Protein AF-A0A377UVP1-F1 (afdb_monomer)

Sequence (116 aa):
MKAPVIFANEVATGLFGHLVGAIAGGAVYRKSTFLLDSLGKQILPEWLTIEEHPHLLKGLASTPFDSEGVRTERRDIVKDGVLTQWLLTNYSARKLGMKSTGHAGASTTGALTAAA

pLDDT: mean 91.5, std 11.02, range [50.19, 98.56]

Foldseek 3Di:
DDDDDDDDPVRVVVVVVLVLVQLALVCQLVVNHPCNPQAQHQQDAQQKWKKFDQCPVPDPLRDQAAPVRHGADIDTCAHSRGGHHGQDDCVSCVSVVHHHNRNHDDSRSSRMDMDD

Solvent-accessible surface area (backbone atoms only — not comparable to full-atom values): 6459 Å² total; per-residue (Å²): 140,88,77,93,83,85,74,54,73,80,60,44,50,56,60,52,48,51,51,52,53,36,40,21,23,72,22,44,73,67,67,68,30,97,50,68,87,35,73,77,31,75,79,51,60,60,71,37,28,30,35,33,46,24,79,42,87,90,41,94,29,42,41,73,46,23,78,80,70,36,64,42,62,73,42,61,46,24,50,54,8,20,27,68,62,65,46,10,26,62,69,37,9,57,74,65,76,52,71,53,59,24,42,30,58,78,49,51,70,62,26,64,46,78,50,114

InterPro domains:
  IPR036059 Metalloprotease TldD/PmbA superfamily [SSF111283] (2-107)
  IPR045569 Metalloprotease TldD/E, C-terminal domain [PF19289] (2-107)
  IPR047657 Metalloprotease PmbA [PTHR43421] (1-108)

Mean predicted aligned error: 4.0 Å

Structure (mmCIF, N/CA/C/O backbone):
data_AF-A0A377UVP1-F1
#
_entry.id   AF-A0A377UVP1-F1
#
loop_
_atom_site.group_PDB
_atom_site.id
_atom_site.type_symbol
_atom_site.label_atom_id
_atom_site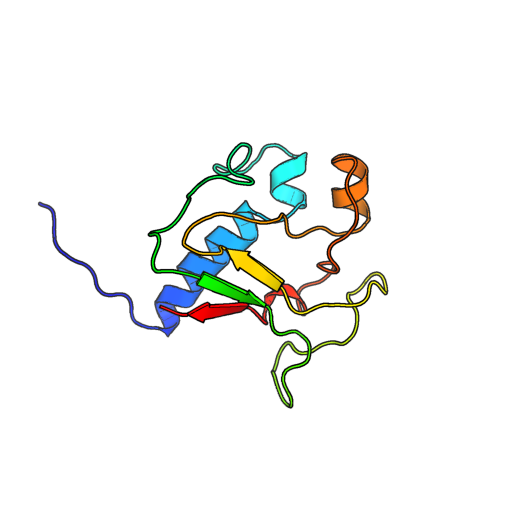.label_alt_id
_atom_site.label_comp_id
_atom_site.label_asym_id
_atom_site.label_entity_id
_atom_site.label_seq_id
_atom_site.pdbx_PDB_ins_code
_atom_site.Cartn_x
_atom_site.Cartn_y
_atom_site.Cartn_z
_atom_site.occupancy
_atom_site.B_iso_or_equiv
_atom_site.auth_seq_id
_atom_site.auth_comp_id
_atom_site.auth_asym_id
_atom_site.auth_atom_id
_atom_site.pdbx_PDB_model_num
ATOM 1 N N . MET A 1 1 ? -30.818 4.654 12.835 1.00 72.75 1 MET A N 1
ATOM 2 C CA . MET A 1 1 ? -31.006 3.261 12.368 1.00 72.75 1 MET A CA 1
ATOM 3 C C . MET A 1 1 ? -29.689 2.758 11.796 1.00 72.75 1 MET A C 1
ATOM 5 O O . MET A 1 1 ? -28.959 3.566 11.237 1.00 72.75 1 MET A O 1
A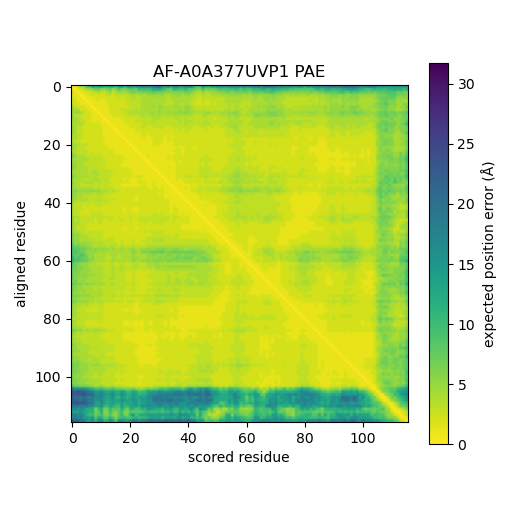TOM 9 N N . LYS A 1 2 ? -29.363 1.474 11.974 1.00 92.56 2 LYS A N 1
ATOM 10 C CA . LYS A 1 2 ? -28.203 0.807 11.358 1.00 92.56 2 LYS A CA 1
ATOM 11 C C . LYS A 1 2 ? -28.728 -0.313 10.456 1.00 92.56 2 LYS A C 1
ATOM 13 O O . LYS A 1 2 ? -29.695 -0.964 10.843 1.00 92.56 2 LYS A O 1
ATOM 18 N N . ALA A 1 3 ? -28.118 -0.515 9.291 1.00 96.50 3 ALA A N 1
ATOM 19 C CA . ALA A 1 3 ? -28.496 -1.552 8.330 1.00 96.50 3 ALA A CA 1
ATOM 20 C C . ALA A 1 3 ? -27.241 -2.126 7.644 1.00 96.50 3 ALA A C 1
ATOM 22 O O . ALA A 1 3 ? -26.250 -1.401 7.522 1.00 96.50 3 ALA A O 1
ATOM 23 N N . PRO A 1 4 ? -27.259 -3.400 7.213 1.00 96.88 4 PRO A N 1
ATOM 24 C CA . PRO A 1 4 ? -26.184 -3.963 6.404 1.00 96.88 4 PRO A CA 1
ATOM 25 C C . PRO A 1 4 ? -26.138 -3.294 5.022 1.00 96.88 4 PRO A C 1
ATOM 27 O O . PRO A 1 4 ? -27.178 -2.991 4.437 1.00 96.88 4 PRO A O 1
ATOM 30 N N . VAL A 1 5 ? -24.928 -3.079 4.504 1.00 95.56 5 VAL A N 1
ATOM 31 C CA . VAL A 1 5 ? -24.680 -2.495 3.179 1.00 95.56 5 VAL A CA 1
ATOM 32 C C . VAL A 1 5 ? -23.815 -3.459 2.381 1.00 95.56 5 VAL A C 1
ATOM 34 O O . VAL A 1 5 ? -22.782 -3.912 2.870 1.00 95.56 5 VAL A O 1
ATOM 37 N N . ILE A 1 6 ? -24.234 -3.754 1.153 1.00 95.38 6 ILE A N 1
ATOM 38 C CA . ILE A 1 6 ? -23.448 -4.517 0.184 1.00 95.38 6 ILE A CA 1
ATOM 39 C C . ILE A 1 6 ? -23.001 -3.539 -0.900 1.00 95.38 6 ILE A C 1
ATOM 41 O O . ILE A 1 6 ? -23.833 -2.889 -1.533 1.00 95.38 6 ILE A O 1
ATOM 45 N N . PHE A 1 7 ? -21.690 -3.420 -1.099 1.00 94.12 7 PHE A N 1
ATOM 46 C CA . PHE A 1 7 ? -21.119 -2.601 -2.164 1.00 94.12 7 PHE A CA 1
ATOM 47 C C . PHE A 1 7 ? -20.996 -3.436 -3.437 1.00 94.12 7 PHE A C 1
ATOM 49 O O . PHE A 1 7 ? -20.460 -4.541 -3.404 1.00 94.12 7 PHE A O 1
ATOM 56 N N . ALA A 1 8 ? -21.464 -2.901 -4.564 1.00 95.81 8 ALA A N 1
ATOM 57 C CA . ALA A 1 8 ? -21.153 -3.481 -5.866 1.00 95.81 8 ALA A CA 1
ATOM 58 C C . ALA A 1 8 ? -19.639 -3.404 -6.126 1.00 95.81 8 ALA A C 1
ATOM 60 O O . ALA A 1 8 ? -18.991 -2.455 -5.679 1.00 95.81 8 ALA A O 1
ATOM 61 N N . ASN A 1 9 ? -19.091 -4.359 -6.883 1.00 91.44 9 ASN A N 1
ATOM 62 C CA . ASN A 1 9 ? -17.650 -4.453 -7.154 1.00 91.44 9 ASN A CA 1
ATOM 63 C C . ASN A 1 9 ? -17.056 -3.127 -7.655 1.00 91.44 9 ASN A C 1
ATOM 65 O O . ASN A 1 9 ? -16.020 -2.689 -7.165 1.00 91.44 9 ASN A O 1
ATOM 69 N N . GLU A 1 10 ? -17.752 -2.451 -8.571 1.00 90.31 10 GLU A N 1
ATOM 70 C CA . GLU A 1 10 ? -17.330 -1.162 -9.133 1.00 90.31 10 GLU A CA 1
ATOM 71 C C . GLU A 1 10 ? -17.224 -0.064 -8.067 1.00 90.31 10 GLU A C 1
ATOM 73 O O . GLU A 1 10 ? -16.280 0.720 -8.079 1.00 90.31 10 GLU A O 1
ATOM 78 N N . VAL A 1 11 ? -18.134 -0.047 -7.092 1.00 92.50 11 VAL A N 1
ATOM 79 C CA . VAL A 1 11 ? -18.123 0.920 -5.983 1.00 92.50 11 VAL A CA 1
ATOM 80 C C . VAL A 1 11 ? -17.067 0.547 -4.941 1.00 92.50 11 VAL A C 1
ATOM 82 O O . VAL A 1 11 ? -16.393 1.423 -4.400 1.00 92.50 11 VAL A O 1
ATOM 85 N N . ALA A 1 12 ? -16.878 -0.751 -4.684 1.00 92.38 12 ALA A N 1
ATOM 86 C CA . ALA A 1 12 ? -15.879 -1.252 -3.742 1.00 92.38 12 ALA A CA 1
ATOM 87 C C . ALA A 1 12 ? -14.447 -0.843 -4.135 1.00 92.38 12 ALA A C 1
ATOM 89 O O . ALA A 1 12 ? -13.623 -0.603 -3.251 1.00 92.38 12 ALA A O 1
ATOM 90 N N . THR A 1 13 ? -14.159 -0.672 -5.434 1.00 89.12 13 THR A N 1
ATOM 91 C CA . THR A 1 13 ? -12.855 -0.162 -5.899 1.00 89.12 13 THR A CA 1
ATOM 92 C C . THR A 1 13 ? -12.481 1.185 -5.271 1.00 89.12 13 THR A C 1
ATOM 94 O O . THR A 1 13 ? -11.325 1.386 -4.900 1.00 89.12 13 THR A O 1
ATOM 97 N N . GLY A 1 14 ? -13.451 2.083 -5.058 1.00 90.81 14 GLY A N 1
ATOM 98 C CA . GLY A 1 14 ? -13.220 3.384 -4.425 1.00 90.81 14 GLY A CA 1
ATOM 99 C C . GLY A 1 14 ? -12.792 3.267 -2.960 1.00 90.81 14 GLY A C 1
ATOM 100 O O . GLY A 1 14 ? -11.912 4.002 -2.511 1.00 90.81 14 GLY A O 1
ATOM 101 N N . LEU A 1 15 ? -13.344 2.293 -2.226 1.00 91.50 15 LEU A N 1
ATOM 102 C CA . LEU A 1 15 ? -12.968 2.032 -0.834 1.00 91.50 15 LEU A CA 1
ATOM 103 C C . LEU A 1 15 ? -11.494 1.616 -0.730 1.00 91.50 15 LEU A C 1
ATOM 105 O O . LEU A 1 15 ? -10.747 2.160 0.085 1.00 91.50 15 LEU A O 1
ATOM 109 N N . PHE A 1 16 ? -11.052 0.708 -1.603 1.00 91.56 16 PHE A N 1
ATOM 110 C CA . PHE A 1 16 ? -9.648 0.302 -1.667 1.00 91.56 16 PHE A CA 1
ATOM 111 C C . PHE A 1 16 ? -8.743 1.411 -2.218 1.00 91.56 16 PHE A C 1
ATOM 113 O O . PHE A 1 16 ? -7.613 1.552 -1.759 1.00 91.56 16 PHE A O 1
ATOM 120 N N . GLY A 1 17 ? -9.243 2.265 -3.115 1.00 91.81 17 GLY A N 1
ATOM 121 C CA . GLY A 1 17 ? -8.534 3.468 -3.556 1.00 91.81 17 GLY A CA 1
ATOM 122 C C . GLY A 1 17 ? -8.209 4.423 -2.400 1.00 91.81 17 GLY A C 1
ATOM 123 O O . GLY A 1 17 ? -7.101 4.958 -2.322 1.00 91.81 17 GLY A O 1
ATOM 124 N N . HIS A 1 18 ? -9.130 4.593 -1.446 1.00 93.88 18 HIS A N 1
ATOM 125 C CA . HIS A 1 18 ? -8.860 5.367 -0.231 1.00 93.88 18 HIS A CA 1
ATOM 126 C C . HIS A 1 18 ? -7.829 4.698 0.679 1.00 93.88 18 HIS A C 1
ATOM 128 O O . HIS A 1 18 ? -6.959 5.394 1.207 1.00 93.88 18 HIS A O 1
ATOM 134 N N . LEU A 1 19 ? -7.883 3.370 0.833 1.00 95.06 19 LEU A N 1
ATOM 135 C CA . LEU A 1 19 ? -6.866 2.621 1.575 1.00 95.06 19 LEU A CA 1
ATOM 136 C C . LEU A 1 19 ? -5.478 2.845 0.967 1.00 95.06 19 LEU A C 1
ATOM 138 O O . LEU A 1 19 ? -4.563 3.258 1.672 1.00 95.06 19 LEU A O 1
ATOM 142 N N . VAL A 1 20 ? -5.350 2.654 -0.345 1.00 94.31 20 VAL A N 1
ATOM 143 C CA . VAL A 1 20 ? -4.129 2.902 -1.120 1.00 94.31 20 VAL A CA 1
ATOM 144 C C . VAL A 1 20 ? -3.583 4.310 -0.882 1.00 94.31 20 VAL A C 1
ATOM 146 O O . VAL A 1 20 ? -2.400 4.474 -0.586 1.00 94.31 20 VAL A O 1
ATOM 149 N N . GLY A 1 21 ? -4.440 5.332 -0.963 1.00 95.00 21 GLY A N 1
ATOM 150 C CA . GLY A 1 21 ? -4.045 6.714 -0.687 1.00 95.00 21 GLY A CA 1
ATOM 151 C C . GLY A 1 21 ? -3.566 6.917 0.753 1.00 95.00 21 GLY A C 1
ATOM 152 O O . GLY A 1 21 ? -2.597 7.640 0.986 1.00 95.00 21 GLY A O 1
ATOM 153 N N . ALA A 1 22 ? -4.200 6.246 1.717 1.00 96.56 22 ALA A N 1
ATOM 154 C CA . ALA A 1 22 ? -3.846 6.318 3.130 1.00 96.56 22 ALA A CA 1
ATOM 155 C C . ALA A 1 22 ? -2.503 5.636 3.455 1.00 96.56 22 ALA A C 1
ATOM 157 O O . ALA A 1 22 ? -1.817 6.078 4.378 1.00 96.56 22 ALA A O 1
ATOM 158 N N . ILE A 1 23 ? -2.103 4.604 2.707 1.00 96.81 23 ILE A N 1
ATOM 159 C CA . ILE A 1 23 ? -0.825 3.887 2.898 1.00 96.81 23 ILE A CA 1
ATOM 160 C C . ILE A 1 23 ? 0.288 4.350 1.943 1.00 96.81 23 ILE A C 1
ATOM 162 O O . ILE A 1 23 ? 1.412 3.841 1.990 1.00 96.81 23 ILE A O 1
ATOM 166 N N . ALA A 1 24 ? -0.002 5.322 1.076 1.00 96.69 24 ALA A N 1
ATOM 167 C CA . ALA A 1 24 ? 0.985 5.921 0.192 1.00 96.69 24 ALA A CA 1
ATOM 168 C C . ALA A 1 24 ? 2.036 6.690 1.000 1.00 96.69 24 ALA A C 1
ATOM 170 O O . ALA A 1 24 ? 1.709 7.492 1.880 1.00 96.69 24 ALA A O 1
ATOM 171 N N . GLY A 1 25 ? 3.312 6.529 0.643 1.00 96.50 25 GLY A N 1
ATOM 172 C CA . GLY A 1 25 ? 4.434 7.149 1.347 1.00 96.50 25 GLY A CA 1
ATOM 173 C C . GLY A 1 25 ? 4.278 8.661 1.503 1.00 96.50 25 GLY A C 1
ATOM 174 O O . GLY A 1 25 ? 4.619 9.207 2.548 1.00 96.50 25 GLY A O 1
ATOM 175 N N . GLY A 1 26 ? 3.679 9.320 0.502 1.00 96.12 26 GLY A N 1
ATOM 176 C CA . GLY A 1 26 ? 3.297 10.733 0.529 1.00 96.12 26 GLY A CA 1
ATOM 177 C C . GLY A 1 26 ? 2.420 11.138 1.714 1.00 96.12 26 GLY A C 1
ATOM 178 O O . GLY A 1 26 ? 2.661 12.182 2.318 1.00 96.12 26 GLY A O 1
ATOM 179 N N . ALA A 1 27 ? 1.419 10.326 2.048 1.00 97.19 27 ALA A N 1
ATOM 180 C CA . ALA A 1 27 ? 0.535 10.571 3.181 1.00 97.19 27 ALA A CA 1
ATOM 181 C C . ALA A 1 27 ? 1.227 10.236 4.511 1.00 97.19 27 ALA A C 1
ATOM 183 O O . ALA A 1 27 ? 1.106 10.982 5.482 1.00 97.19 27 ALA A O 1
ATOM 184 N N . VAL A 1 28 ? 2.018 9.159 4.535 1.00 97.50 28 VAL A N 1
ATOM 185 C CA . VAL A 1 28 ? 2.736 8.687 5.729 1.00 97.50 28 VAL A CA 1
ATOM 186 C C . VAL A 1 28 ? 3.785 9.705 6.188 1.00 97.50 28 VAL A C 1
ATOM 188 O O . VAL A 1 28 ? 3.733 10.164 7.327 1.00 97.50 28 VAL A O 1
ATOM 191 N N . TYR A 1 29 ? 4.704 10.142 5.316 1.00 96.94 29 TYR A N 1
ATOM 192 C CA . TYR A 1 29 ? 5.778 11.056 5.742 1.00 96.94 29 TYR A CA 1
ATOM 193 C C . TYR A 1 29 ? 5.261 12.454 6.103 1.00 96.94 29 TYR A C 1
ATOM 195 O O . TYR A 1 29 ? 5.877 13.155 6.906 1.00 96.94 29 TYR A O 1
ATOM 203 N N . ARG A 1 30 ? 4.131 12.871 5.515 1.00 97.56 30 ARG A N 1
ATOM 204 C CA . ARG A 1 30 ? 3.441 14.123 5.864 1.00 97.56 30 ARG A CA 1
ATOM 205 C C . ARG A 1 30 ? 2.585 13.995 7.120 1.00 97.56 30 ARG A C 1
ATOM 207 O O . ARG A 1 30 ? 2.031 14.999 7.555 1.00 97.56 30 ARG A O 1
ATOM 214 N N . LYS A 1 31 ? 2.471 12.790 7.693 1.00 97.12 31 LYS A N 1
ATOM 215 C CA . LYS A 1 31 ? 1.589 12.478 8.825 1.00 97.12 31 LYS A CA 1
ATOM 216 C C . LYS A 1 31 ? 0.129 12.864 8.550 1.00 97.12 31 LYS A C 1
ATOM 218 O O . LYS A 1 31 ? -0.574 13.335 9.435 1.00 97.12 31 LYS A O 1
ATOM 223 N N . SER A 1 32 ? -0.320 12.681 7.308 1.00 97.75 32 SER A N 1
ATOM 224 C CA . SER A 1 32 ? -1.646 13.076 6.819 1.00 97.75 32 SER A CA 1
ATOM 225 C C . SER A 1 32 ? -2.525 11.865 6.491 1.00 97.75 32 SER A C 1
ATOM 227 O O . SER A 1 32 ? -3.263 11.868 5.508 1.00 97.75 32 SER A O 1
ATOM 229 N N . THR A 1 33 ? -2.400 10.798 7.276 1.00 97.56 33 THR A N 1
ATOM 230 C CA . THR A 1 33 ? -3.156 9.551 7.130 1.00 97.56 33 THR A CA 1
ATOM 231 C C . THR A 1 33 ? -3.624 9.067 8.494 1.00 97.56 33 THR A C 1
ATOM 233 O O . THR A 1 33 ? -2.915 9.217 9.488 1.00 97.56 33 THR A O 1
ATOM 236 N N . PHE A 1 34 ? -4.804 8.451 8.535 1.00 96.25 34 PHE A N 1
ATOM 237 C CA . PHE A 1 34 ? -5.339 7.812 9.737 1.00 96.25 34 PHE A CA 1
ATOM 238 C C . PHE A 1 34 ? -4.625 6.491 10.075 1.00 96.25 34 PHE A C 1
ATOM 240 O O . PHE A 1 34 ? -4.830 5.949 11.155 1.00 96.25 34 PHE A O 1
ATOM 247 N N . LEU A 1 35 ? -3.773 5.982 9.175 1.00 97.25 35 LEU A N 1
ATOM 248 C CA . LEU A 1 35 ? -3.059 4.713 9.338 1.00 97.25 35 LEU A CA 1
ATOM 249 C C . LEU A 1 35 ? -1.611 4.865 9.815 1.00 97.25 35 LEU A C 1
ATOM 251 O O . LEU A 1 35 ? -0.904 3.868 9.836 1.00 97.25 35 LEU A O 1
ATOM 255 N N . LEU A 1 36 ? -1.161 6.060 10.212 1.00 96.44 36 LEU A N 1
ATOM 256 C CA . LEU A 1 36 ? 0.258 6.375 10.453 1.00 96.44 36 LEU A CA 1
ATOM 257 C C . LEU A 1 36 ? 1.010 5.330 11.303 1.00 96.44 36 LEU A C 1
ATOM 259 O O . LEU A 1 36 ? 2.113 4.928 10.945 1.00 96.44 36 LEU A O 1
ATOM 263 N N . ASP A 1 37 ? 0.379 4.845 12.373 1.00 95.75 37 ASP A N 1
ATOM 264 C CA . ASP A 1 37 ? 0.967 3.885 13.316 1.00 95.75 37 ASP A CA 1
ATOM 265 C C . ASP A 1 37 ? 0.461 2.447 13.111 1.00 95.75 37 ASP A C 1
ATOM 267 O O . ASP A 1 37 ? 0.478 1.646 14.047 1.00 95.75 37 ASP A O 1
ATOM 271 N N . SER A 1 38 ? -0.059 2.122 11.925 1.00 97.81 38 SER A N 1
ATOM 272 C CA . SER A 1 38 ? -0.748 0.849 11.650 1.00 97.81 38 SER A CA 1
ATOM 273 C C . SER A 1 38 ? 0.103 -0.189 10.923 1.00 97.81 38 SER A C 1
ATOM 275 O O . SER A 1 38 ? -0.377 -1.293 10.679 1.00 97.81 38 SER A O 1
ATOM 277 N N . LEU A 1 39 ? 1.360 0.119 10.590 1.00 97.81 39 LEU A N 1
ATOM 278 C CA . LEU A 1 39 ? 2.265 -0.874 10.008 1.00 97.81 39 LEU A CA 1
ATOM 279 C C . LEU A 1 39 ? 2.470 -2.043 10.981 1.00 97.81 39 LEU A C 1
ATOM 281 O O . LEU A 1 39 ? 2.798 -1.833 12.148 1.00 97.81 39 LEU A O 1
ATOM 285 N N . GLY A 1 40 ? 2.268 -3.267 10.495 1.00 98.31 40 GLY A N 1
ATOM 286 C CA . GLY A 1 40 ? 2.311 -4.488 11.300 1.00 98.31 40 GLY A CA 1
ATOM 287 C C . GLY A 1 40 ? 1.089 -4.692 12.200 1.00 98.31 40 GLY A C 1
ATOM 288 O O . GLY A 1 40 ? 1.105 -5.591 13.036 1.00 98.31 40 GLY A O 1
ATOM 289 N N . LYS A 1 41 ? 0.036 -3.876 12.057 1.00 98.50 41 LYS A N 1
ATOM 290 C CA . LYS A 1 41 ? -1.217 -4.008 12.810 1.00 98.50 41 LYS A CA 1
ATOM 291 C C . LYS A 1 41 ? -2.356 -4.458 11.910 1.00 98.50 4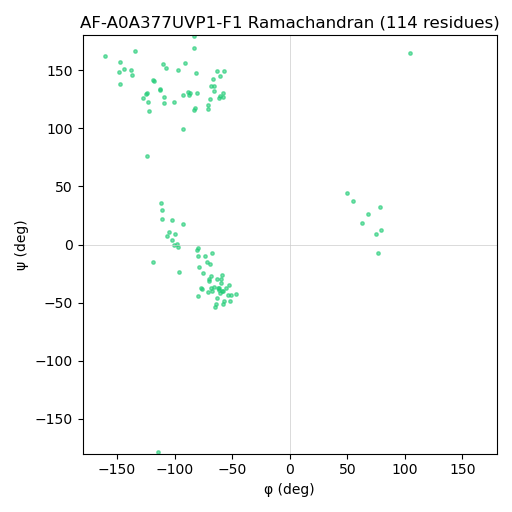1 LYS A C 1
ATOM 293 O O . LYS A 1 41 ? -2.361 -4.215 10.702 1.00 98.50 41 LYS A O 1
ATOM 298 N N . GLN A 1 42 ? -3.344 -5.081 12.536 1.00 98.19 42 GLN A N 1
ATOM 299 C CA . GLN A 1 42 ? -4.582 -5.465 11.885 1.00 98.19 42 GLN A CA 1
ATOM 300 C C . GLN A 1 42 ? -5.433 -4.227 11.578 1.00 98.19 42 GLN A C 1
ATOM 302 O O . GLN A 1 42 ? -5.804 -3.478 12.482 1.00 98.19 42 GLN A O 1
ATOM 307 N N . ILE A 1 43 ? -5.724 -4.014 10.297 1.00 97.25 43 ILE A N 1
ATOM 308 C CA . ILE A 1 43 ? -6.542 -2.904 9.784 1.00 97.25 43 ILE A CA 1
ATOM 309 C C . ILE A 1 43 ? -7.808 -3.390 9.067 1.00 97.25 43 ILE A C 1
ATOM 311 O O . ILE A 1 43 ? -8.725 -2.605 8.835 1.00 97.25 43 ILE A O 1
ATOM 315 N N . LEU A 1 44 ?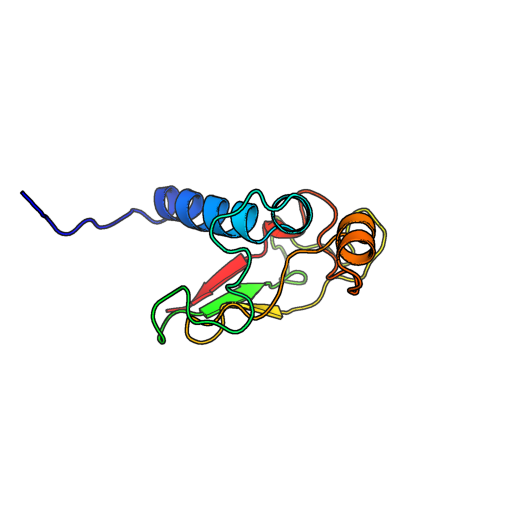 -7.857 -4.677 8.720 1.00 97.12 44 LEU A N 1
ATOM 316 C CA . LEU A 1 44 ? -8.966 -5.361 8.062 1.00 97.12 44 LEU A CA 1
ATOM 317 C C . LEU A 1 44 ? -9.233 -6.711 8.766 1.00 97.12 44 LEU A C 1
ATOM 319 O O . LEU A 1 44 ? -8.413 -7.147 9.578 1.00 97.12 44 LEU A O 1
ATOM 323 N N . PRO A 1 45 ? -10.375 -7.375 8.508 1.00 97.75 45 PRO A N 1
ATOM 324 C CA . PRO A 1 45 ? -10.652 -8.703 9.058 1.00 97.75 45 PRO A CA 1
ATOM 325 C C . PRO A 1 45 ? -9.583 -9.740 8.682 1.00 97.75 45 PRO A C 1
ATOM 327 O O . PRO A 1 45 ? -9.022 -9.668 7.593 1.00 97.75 45 PRO A O 1
ATOM 330 N N . GLU A 1 46 ? -9.350 -10.727 9.554 1.00 97.62 46 GLU A N 1
ATOM 331 C CA . GLU A 1 46 ? -8.289 -11.746 9.386 1.00 97.62 46 GLU A CA 1
ATOM 332 C C . GLU A 1 46 ? -8.404 -12.567 8.100 1.00 97.62 46 GLU A C 1
ATOM 334 O O . GLU A 1 46 ? -7.408 -13.055 7.593 1.00 97.62 46 GLU A O 1
ATOM 339 N N . TRP A 1 47 ? -9.607 -12.720 7.554 1.00 97.19 47 TRP A N 1
ATOM 340 C CA . TRP A 1 47 ? -9.827 -13.481 6.324 1.00 97.19 4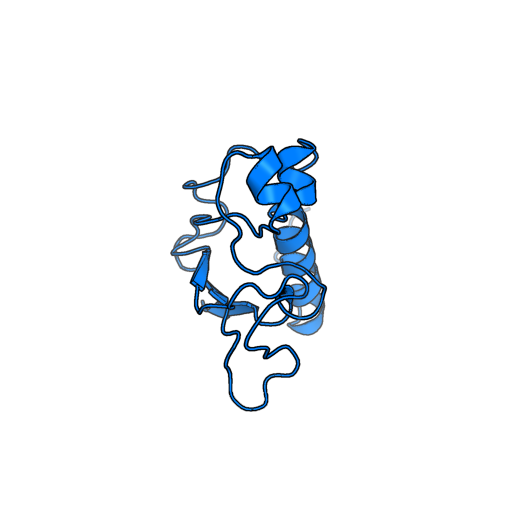7 TRP A CA 1
ATOM 341 C C . TRP A 1 47 ? -9.482 -12.696 5.050 1.00 97.19 47 TRP A C 1
ATOM 343 O O . TRP A 1 47 ? -9.461 -13.276 3.972 1.00 97.19 47 TRP A O 1
ATOM 353 N N . LEU A 1 48 ? -9.229 -11.384 5.140 1.00 96.75 48 LEU A N 1
ATOM 354 C CA . LEU A 1 48 ? -9.043 -10.533 3.966 1.00 96.75 48 LEU A CA 1
ATOM 355 C C . LEU A 1 48 ? -7.559 -10.265 3.688 1.00 96.75 48 LEU A C 1
ATOM 357 O O . LEU A 1 48 ? -6.855 -9.660 4.502 1.00 96.75 48 LEU A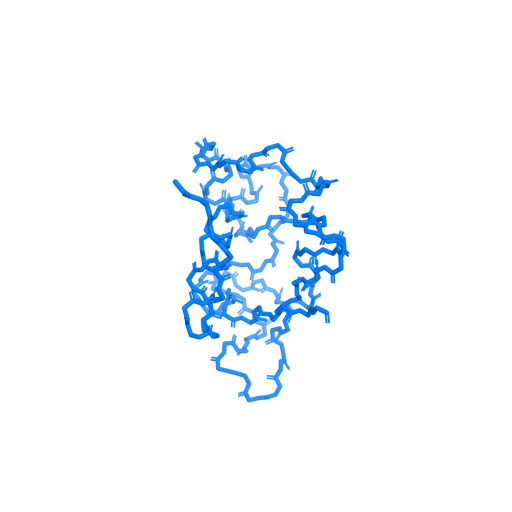 O 1
ATOM 361 N N . THR A 1 49 ? -7.118 -10.628 2.485 1.00 96.56 49 THR A N 1
ATOM 362 C CA . THR A 1 49 ? -5.771 -10.359 1.966 1.00 96.56 49 THR A CA 1
ATOM 363 C C . THR A 1 49 ? -5.856 -9.486 0.712 1.00 96.56 49 THR A C 1
ATOM 365 O O . THR A 1 49 ? -6.761 -9.627 -0.106 1.00 96.56 49 THR A O 1
ATOM 368 N N . ILE A 1 50 ? -4.920 -8.549 0.558 1.00 95.75 50 ILE A N 1
ATOM 369 C CA . ILE A 1 50 ? -4.785 -7.691 -0.625 1.00 95.75 50 ILE A CA 1
ATOM 370 C C . ILE A 1 50 ? -3.386 -7.897 -1.190 1.00 95.75 50 ILE A C 1
ATOM 372 O O . ILE A 1 50 ? -2.400 -7.534 -0.548 1.00 95.75 50 ILE A O 1
ATOM 376 N N . GLU A 1 51 ? -3.313 -8.441 -2.398 1.00 95.00 51 GLU A N 1
ATOM 377 C CA . GLU A 1 51 ? -2.073 -8.751 -3.105 1.00 95.00 51 GLU A CA 1
ATOM 378 C C . GLU A 1 51 ? -1.842 -7.786 -4.268 1.00 95.00 51 GLU A C 1
ATOM 380 O O . GLU A 1 51 ? -2.779 -7.290 -4.886 1.00 95.00 51 GLU A O 1
ATOM 385 N N . GLU A 1 52 ? -0.579 -7.562 -4.602 1.00 92.94 52 GLU A N 1
ATOM 386 C CA . GLU A 1 52 ? -0.123 -6.851 -5.788 1.00 92.94 52 GLU A CA 1
ATOM 387 C C . GLU A 1 52 ? 0.507 -7.840 -6.775 1.00 92.94 52 GLU A C 1
ATOM 389 O O . GLU A 1 52 ? 1.439 -8.569 -6.423 1.00 92.94 52 GLU A O 1
ATOM 394 N N . HIS A 1 53 ? 0.043 -7.836 -8.028 1.00 93.69 53 HIS A N 1
ATOM 395 C CA . HIS A 1 53 ? 0.554 -8.698 -9.102 1.00 93.69 53 HIS A CA 1
ATOM 396 C C . HIS A 1 53 ? 1.028 -7.879 -10.316 1.00 93.69 53 HIS A C 1
ATOM 398 O O . HIS A 1 53 ? 0.362 -7.848 -11.357 1.00 93.69 53 HIS A O 1
ATOM 404 N N . PRO A 1 54 ? 2.210 -7.241 -10.250 1.00 91.88 54 PRO A N 1
ATOM 405 C CA . PRO A 1 54 ? 2.630 -6.281 -11.272 1.00 91.88 54 PRO A CA 1
ATOM 406 C C . PRO A 1 54 ? 3.005 -6.925 -12.614 1.00 91.88 54 PRO A C 1
ATOM 408 O O . PRO A 1 54 ? 3.089 -6.231 -13.624 1.00 91.88 54 PRO A O 1
ATOM 411 N N . HIS A 1 55 ? 3.222 -8.244 -12.661 1.00 93.44 55 HIS A N 1
ATOM 412 C CA . HIS A 1 55 ? 3.633 -8.975 -13.872 1.00 93.44 55 HIS A CA 1
ATOM 413 C C . HIS A 1 55 ? 2.534 -9.898 -14.417 1.00 93.44 55 HIS A C 1
ATOM 415 O O . HIS A 1 55 ? 2.827 -10.853 -15.137 1.00 93.44 55 HIS A O 1
ATOM 421 N N . LEU A 1 56 ? 1.268 -9.637 -14.069 1.00 91.81 56 LEU A N 1
ATOM 422 C CA . LEU A 1 56 ? 0.133 -10.365 -14.634 1.00 91.81 56 LEU A CA 1
ATOM 423 C C . LEU A 1 56 ? 0.126 -10.233 -16.168 1.00 91.81 56 LEU A C 1
ATOM 425 O O . LEU A 1 56 ? 0.151 -9.133 -16.721 1.00 91.81 56 LEU A O 1
ATOM 429 N N . LEU A 1 57 ? 0.073 -11.355 -16.887 1.00 91.50 57 LEU A N 1
ATOM 430 C CA . LEU A 1 57 ? 0.014 -11.311 -18.347 1.00 91.50 57 LEU A CA 1
ATOM 431 C C . LEU A 1 57 ? -1.258 -10.585 -18.796 1.00 91.50 57 LE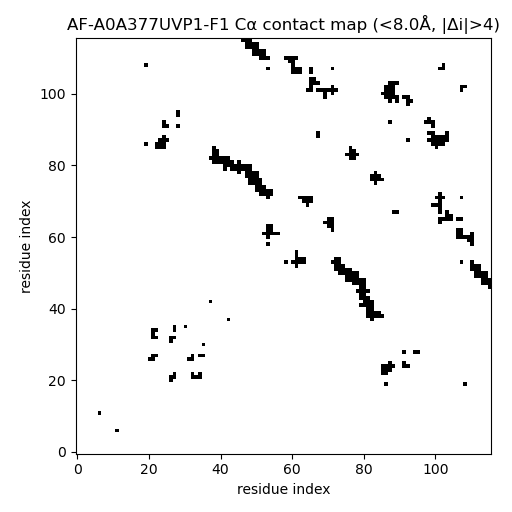U A C 1
ATOM 433 O O . LEU A 1 57 ? -2.362 -10.973 -18.421 1.00 91.50 57 LEU A O 1
ATOM 437 N N . LYS A 1 58 ? -1.089 -9.558 -19.637 1.00 88.88 58 LYS A N 1
ATOM 438 C CA . LYS A 1 58 ? -2.174 -8.708 -20.161 1.00 88.88 58 LYS A CA 1
ATOM 439 C C . LYS A 1 58 ? -2.937 -7.912 -19.085 1.00 88.88 58 LYS A C 1
ATOM 441 O O . LYS A 1 58 ? -4.040 -7.446 -19.360 1.00 88.88 58 LYS A O 1
ATOM 446 N N . GLY A 1 59 ? -2.374 -7.731 -17.888 1.00 87.50 59 GLY A N 1
ATOM 447 C CA . GLY A 1 59 ? -2.946 -6.825 -16.892 1.00 87.50 59 GLY A CA 1
ATOM 448 C C . GLY A 1 59 ? -2.835 -5.365 -17.342 1.00 87.50 59 GLY A C 1
ATOM 449 O O . GLY A 1 59 ? -1.791 -4.941 -17.833 1.00 87.50 59 GLY A O 1
ATOM 450 N N . LEU A 1 60 ? -3.906 -4.583 -17.165 1.00 87.94 60 LEU A N 1
ATOM 451 C CA . LEU A 1 60 ? -3.967 -3.176 -17.603 1.00 87.94 60 LEU A CA 1
ATOM 452 C C . LEU A 1 60 ? -2.890 -2.294 -16.951 1.00 87.94 60 LEU A C 1
ATOM 454 O O . LEU A 1 60 ? -2.404 -1.348 -17.561 1.00 87.94 60 LEU A O 1
ATOM 458 N N . ALA A 1 61 ? -2.537 -2.621 -15.710 1.00 86.81 61 ALA A N 1
ATOM 459 C CA . ALA A 1 61 ? -1.563 -1.916 -14.885 1.00 86.81 61 ALA A CA 1
ATOM 460 C C . ALA A 1 61 ? -0.201 -2.632 -14.811 1.00 86.81 61 ALA A C 1
ATOM 462 O O . ALA A 1 61 ? 0.683 -2.211 -14.068 1.00 86.81 61 ALA A O 1
ATOM 463 N N . SER A 1 62 ? -0.018 -3.733 -15.546 1.00 91.19 62 SER A N 1
ATOM 464 C CA . SER A 1 62 ? 1.194 -4.539 -15.431 1.00 91.19 62 SER A CA 1
ATOM 465 C C . SER A 1 62 ? 2.409 -3.802 -15.985 1.00 91.19 62 SER A C 1
ATOM 467 O O . SER A 1 62 ? 2.424 -3.358 -17.131 1.00 91.19 62 SER A O 1
ATOM 469 N N . THR A 1 63 ? 3.446 -3.684 -15.160 1.00 91.19 63 THR A N 1
ATOM 470 C CA . THR A 1 63 ? 4.683 -2.973 -15.490 1.00 91.19 63 THR A CA 1
ATOM 471 C C . THR A 1 63 ? 5.871 -3.636 -14.791 1.00 91.19 63 THR A C 1
ATOM 473 O O . THR A 1 63 ? 5.736 -4.014 -13.628 1.00 91.19 63 THR A O 1
ATOM 476 N N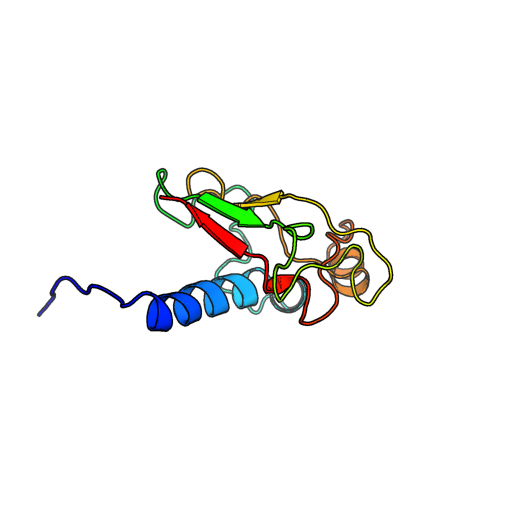 . PRO A 1 64 ? 7.034 -3.806 -15.452 1.00 92.56 64 PRO A N 1
ATOM 477 C CA . PRO A 1 64 ? 8.221 -4.424 -14.848 1.00 92.56 64 PRO A CA 1
ATOM 478 C C . PRO A 1 64 ? 9.017 -3.483 -13.926 1.00 92.56 64 PRO A C 1
ATOM 480 O O . PRO A 1 64 ? 9.821 -3.951 -13.115 1.00 92.56 64 PRO A O 1
ATOM 483 N N . PHE A 1 65 ? 8.825 -2.171 -14.061 1.00 94.62 65 PHE A N 1
ATOM 484 C CA . PHE A 1 65 ? 9.458 -1.144 -13.237 1.00 94.62 65 PHE A CA 1
ATOM 485 C C . PHE A 1 65 ? 8.536 0.067 -13.060 1.00 94.62 65 PHE A C 1
ATOM 487 O O . PHE A 1 65 ? 7.619 0.292 -13.854 1.00 94.62 65 PHE A O 1
ATOM 494 N N . ASP A 1 66 ? 8.773 0.824 -11.997 1.00 93.88 66 ASP A N 1
ATOM 495 C CA . ASP A 1 66 ? 8.063 2.060 -11.692 1.00 93.88 66 ASP A CA 1
ATOM 496 C C . ASP A 1 66 ? 8.656 3.268 -12.441 1.00 93.88 66 ASP A C 1
ATOM 498 O O . ASP A 1 66 ? 9.639 3.160 -13.176 1.00 93.88 66 ASP A O 1
ATOM 502 N N . SER A 1 67 ? 8.075 4.452 -12.253 1.00 93.62 67 SER A N 1
ATOM 503 C CA . SER A 1 67 ? 8.501 5.681 -12.945 1.00 93.62 67 SER A CA 1
ATOM 504 C C . SER A 1 67 ? 9.890 6.187 -12.526 1.00 93.62 67 SER A C 1
ATOM 506 O O . SER A 1 67 ? 10.404 7.125 -13.129 1.00 93.62 67 SER A O 1
ATOM 508 N N . GLU A 1 68 ? 10.503 5.593 -11.501 1.00 95.25 68 GLU A N 1
ATOM 509 C CA . GLU A 1 68 ? 11.864 5.884 -11.044 1.00 95.25 68 GLU A CA 1
ATOM 510 C C . GLU A 1 68 ? 12.850 4.755 -11.413 1.00 95.25 68 GLU A C 1
ATOM 512 O O . GLU A 1 68 ? 14.012 4.790 -11.006 1.00 95.25 68 GLU A O 1
ATOM 517 N N . GLY A 1 69 ? 12.407 3.761 -12.196 1.00 94.69 69 GLY A N 1
ATOM 518 C CA . GLY A 1 69 ? 13.218 2.629 -12.647 1.00 94.69 69 GLY A CA 1
ATOM 519 C C . GLY A 1 69 ? 13.400 1.528 -11.599 1.00 94.69 69 GLY A C 1
ATOM 520 O O . GLY A 1 69 ? 14.246 0.650 -11.774 1.00 94.69 69 GLY A O 1
ATOM 521 N N . VAL A 1 70 ? 12.632 1.548 -10.507 1.00 95.69 70 VAL A N 1
ATOM 522 C CA . VAL A 1 70 ? 12.669 0.504 -9.477 1.00 95.69 70 VAL A CA 1
ATOM 523 C C . VAL A 1 70 ? 11.844 -0.688 -9.950 1.00 95.69 70 VAL A C 1
ATOM 525 O O . VAL A 1 70 ? 10.701 -0.533 -10.373 1.00 95.69 70 VAL A O 1
ATOM 528 N N . ARG A 1 71 ? 12.418 -1.894 -9.877 1.00 94.50 71 ARG A N 1
ATOM 529 C CA . ARG A 1 71 ? 11.727 -3.143 -10.226 1.00 94.50 71 ARG A CA 1
ATOM 530 C C . ARG A 1 71 ? 10.470 -3.315 -9.368 1.00 94.50 71 ARG A C 1
ATOM 532 O O . ARG A 1 71 ? 10.548 -3.237 -8.145 1.00 94.50 71 ARG A O 1
ATOM 539 N N . THR A 1 72 ? 9.346 -3.609 -10.013 1.00 94.31 72 THR A N 1
ATOM 540 C CA . THR A 1 72 ? 8.105 -4.003 -9.335 1.00 94.31 72 THR A CA 1
ATOM 541 C C . THR A 1 72 ? 8.150 -5.482 -8.961 1.00 94.31 72 THR A C 1
ATOM 543 O O . THR A 1 72 ? 8.756 -6.300 -9.660 1.00 94.31 72 THR A O 1
ATOM 546 N N . GLU A 1 73 ? 7.515 -5.847 -7.853 1.00 93.38 73 GLU A N 1
ATOM 547 C CA . GLU A 1 73 ? 7.556 -7.202 -7.301 1.00 93.38 73 GLU A CA 1
ATOM 548 C C . GLU A 1 73 ? 6.165 -7.613 -6.828 1.00 93.38 73 GLU A C 1
ATOM 550 O O . GLU A 1 73 ? 5.383 -6.764 -6.414 1.00 93.38 73 GLU A O 1
ATOM 555 N N . ARG A 1 74 ? 5.854 -8.912 -6.870 1.00 94.25 74 ARG A N 1
ATOM 556 C CA . ARG A 1 74 ? 4.625 -9.425 -6.252 1.00 94.25 74 ARG A CA 1
ATOM 557 C C . ARG A 1 74 ? 4.703 -9.239 -4.742 1.00 94.25 74 ARG A C 1
ATOM 559 O O . ARG A 1 74 ? 5.716 -9.611 -4.144 1.00 94.25 74 ARG A O 1
ATOM 566 N N . ARG A 1 75 ? 3.646 -8.708 -4.125 1.00 93.75 75 ARG A N 1
ATOM 567 C CA . ARG A 1 75 ? 3.639 -8.436 -2.686 1.00 93.75 75 ARG A CA 1
ATOM 568 C C . ARG A 1 75 ? 2.258 -8.581 -2.057 1.00 93.75 75 ARG A C 1
ATOM 570 O O . ARG A 1 75 ? 1.266 -8.211 -2.667 1.00 93.75 75 ARG A O 1
ATOM 577 N N . ASP A 1 76 ? 2.220 -8.989 -0.795 1.00 96.06 76 ASP A N 1
ATOM 578 C CA . ASP A 1 76 ? 1.025 -8.857 0.042 1.00 96.06 76 ASP A CA 1
ATOM 579 C C . ASP A 1 76 ? 1.032 -7.425 0.599 1.00 96.06 76 ASP A C 1
ATOM 581 O O . ASP A 1 76 ? 1.964 -7.070 1.317 1.00 96.06 76 ASP A O 1
ATOM 585 N N . ILE A 1 77 ? 0.066 -6.570 0.258 1.00 96.31 77 ILE A N 1
ATOM 586 C CA . ILE A 1 77 ? -0.083 -5.225 0.854 1.00 96.31 77 ILE A CA 1
ATOM 587 C C . ILE A 1 77 ? -0.766 -5.325 2.218 1.00 96.31 77 ILE A C 1
ATOM 589 O O . ILE A 1 77 ? -0.343 -4.704 3.195 1.00 96.31 77 ILE A O 1
ATOM 593 N N . VAL A 1 78 ? -1.821 -6.134 2.271 1.00 97.56 78 VAL A N 1
ATOM 594 C CA . VAL A 1 78 ? -2.474 -6.555 3.506 1.00 97.56 78 VAL A CA 1
ATOM 595 C C . VAL A 1 78 ? -2.480 -8.070 3.506 1.00 97.56 78 VAL A C 1
ATOM 597 O O . VAL A 1 78 ? -2.906 -8.666 2.523 1.00 97.56 78 VAL A O 1
ATOM 600 N N . LYS A 1 79 ? -2.021 -8.685 4.591 1.00 98.12 79 LYS A N 1
ATOM 601 C CA . LYS A 1 79 ? -2.003 -10.136 4.759 1.00 98.12 79 LYS A CA 1
ATOM 602 C C . LYS A 1 79 ? -2.768 -10.504 6.010 1.00 98.12 79 LYS A C 1
ATOM 604 O O . LYS A 1 79 ? -2.422 -10.007 7.078 1.00 98.12 79 LYS A O 1
ATOM 609 N N . ASP A 1 80 ? -3.785 -11.343 5.872 1.00 98.06 80 ASP A N 1
ATOM 610 C CA . ASP A 1 80 ? -4.633 -11.779 6.984 1.00 98.06 80 ASP A CA 1
ATOM 611 C C . ASP A 1 80 ? -5.139 -10.581 7.819 1.00 98.06 80 ASP A C 1
ATOM 613 O O . ASP A 1 80 ? -5.038 -10.523 9.045 1.00 98.06 80 ASP A O 1
ATOM 617 N N . GLY A 1 81 ? -5.587 -9.530 7.127 1.00 97.75 81 GLY A N 1
ATOM 618 C CA . GLY A 1 81 ? -6.022 -8.273 7.731 1.00 97.75 81 GLY A CA 1
ATOM 619 C C . GLY A 1 81 ? -4.914 -7.327 8.223 1.00 97.75 81 GLY A C 1
ATOM 620 O O . GLY A 1 81 ? -5.214 -6.185 8.583 1.00 97.75 81 GLY A O 1
ATOM 621 N N . VAL A 1 82 ? -3.644 -7.742 8.226 1.00 98.56 82 VAL A N 1
ATOM 622 C CA . VAL A 1 82 ? -2.493 -6.973 8.732 1.00 98.56 82 VAL A CA 1
ATOM 623 C C . VAL A 1 82 ? -1.814 -6.166 7.629 1.00 98.56 82 VAL A C 1
ATOM 625 O O . VAL A 1 82 ? -1.427 -6.708 6.598 1.00 98.56 82 VAL A O 1
ATOM 628 N N . LEU A 1 83 ? -1.605 -4.866 7.861 1.00 98.38 83 LEU A N 1
ATOM 629 C CA . LEU A 1 83 ? -0.846 -4.010 6.947 1.00 98.38 83 LEU A CA 1
ATOM 630 C C . LEU A 1 83 ? 0.645 -4.360 7.000 1.00 98.38 83 LEU A C 1
ATOM 632 O O . LEU A 1 83 ? 1.295 -4.162 8.026 1.00 98.38 83 LEU A O 1
ATOM 636 N N . THR A 1 84 ? 1.210 -4.835 5.894 1.00 98.12 84 THR A N 1
ATOM 637 C CA . THR A 1 84 ? 2.586 -5.362 5.870 1.00 98.12 84 THR A CA 1
ATOM 638 C C . THR A 1 84 ? 3.623 -4.332 5.419 1.00 98.12 84 THR A C 1
ATOM 640 O O . THR A 1 84 ? 4.801 -4.463 5.754 1.00 98.12 84 THR A O 1
ATOM 643 N N . GLN A 1 85 ? 3.217 -3.308 4.660 1.00 96.06 85 GLN A N 1
ATOM 644 C CA . GLN A 1 85 ? 4.133 -2.338 4.055 1.00 96.06 85 GLN A CA 1
ATOM 645 C C . GLN A 1 85 ? 3.455 -1.026 3.648 1.00 96.06 85 GLN A C 1
ATOM 647 O O . GLN A 1 85 ? 2.243 -0.947 3.459 1.00 96.06 85 GLN A O 1
ATOM 652 N N . TRP A 1 86 ? 4.283 -0.002 3.448 1.00 96.94 86 TRP A N 1
ATOM 653 C CA . TRP A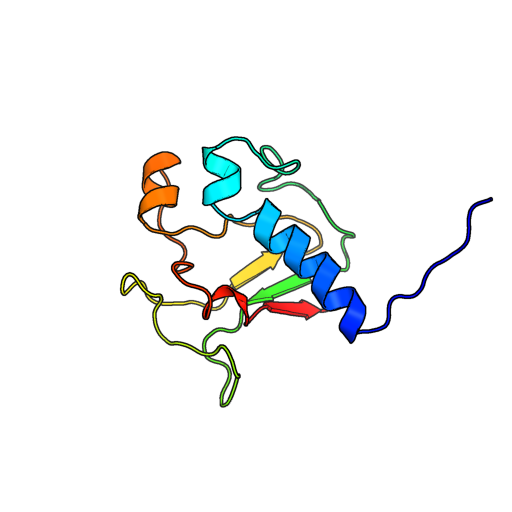 1 86 ? 3.898 1.252 2.803 1.00 96.94 86 TRP A CA 1
ATOM 654 C C . TRP A 1 86 ? 4.146 1.196 1.296 1.00 96.94 86 TRP A C 1
ATOM 656 O O . TRP A 1 86 ? 5.039 0.483 0.839 1.00 96.94 86 TRP A O 1
ATOM 666 N N . LEU A 1 87 ? 3.425 2.018 0.533 1.00 96.38 87 LEU A N 1
ATOM 667 C CA . LEU A 1 87 ? 3.656 2.166 -0.907 1.00 96.38 87 LEU A CA 1
ATOM 668 C C . LEU A 1 87 ? 4.616 3.334 -1.138 1.00 96.38 87 LEU A C 1
ATOM 670 O O . LEU A 1 87 ? 4.228 4.503 -1.054 1.00 96.38 87 LEU A O 1
ATOM 674 N N . LEU A 1 88 ? 5.895 3.027 -1.348 1.00 96.88 88 LEU A N 1
ATOM 675 C CA . LEU A 1 88 ? 6.982 3.996 -1.311 1.00 96.88 88 LEU A CA 1
ATOM 676 C C . LEU A 1 88 ? 7.617 4.214 -2.685 1.00 96.88 88 LEU A C 1
ATOM 678 O O . LEU A 1 88 ? 8.007 3.278 -3.380 1.00 96.88 88 LEU A O 1
ATOM 682 N N . THR A 1 89 ? 7.804 5.492 -2.998 1.00 96.75 89 THR A N 1
ATOM 683 C CA . THR A 1 89 ? 8.763 5.997 -3.992 1.00 96.75 89 THR A CA 1
ATOM 684 C C . THR A 1 89 ? 10.152 6.129 -3.364 1.00 96.75 89 THR A C 1
ATOM 686 O O . THR A 1 89 ? 10.273 6.133 -2.136 1.00 96.75 89 THR A O 1
ATOM 689 N N . ASN A 1 90 ? 11.210 6.359 -4.146 1.00 97.19 90 ASN A N 1
ATOM 690 C CA . ASN A 1 90 ? 12.531 6.679 -3.594 1.00 97.19 90 ASN A CA 1
ATOM 691 C C . ASN A 1 90 ? 12.495 7.923 -2.701 1.00 97.19 90 ASN A C 1
ATOM 693 O O . ASN A 1 90 ? 13.139 7.951 -1.652 1.00 97.19 90 ASN A O 1
ATOM 697 N N . TYR A 1 91 ? 11.742 8.957 -3.087 1.00 97.00 91 TYR A N 1
ATOM 698 C CA . TYR A 1 91 ? 11.646 10.185 -2.297 1.00 97.00 91 TYR A CA 1
ATOM 699 C C . TYR A 1 91 ? 11.005 9.943 -0.925 1.00 97.00 91 TYR A C 1
ATOM 701 O O . TYR A 1 91 ? 11.559 10.331 0.106 1.00 97.00 91 TYR A O 1
ATOM 709 N N . SER A 1 92 ? 9.842 9.289 -0.908 1.00 97.44 92 SER A N 1
ATOM 710 C CA . SER A 1 92 ? 9.112 9.011 0.334 1.00 97.44 92 SER A CA 1
ATOM 711 C C . SER A 1 92 ? 9.844 7.994 1.209 1.00 97.44 92 SER A C 1
ATOM 713 O O . SER A 1 92 ? 9.935 8.199 2.417 1.00 97.44 92 SER A O 1
ATOM 715 N N . ALA A 1 93 ? 10.471 6.980 0.607 1.00 97.62 93 ALA A N 1
ATOM 716 C CA . ALA A 1 93 ? 11.351 6.053 1.304 1.00 97.62 93 ALA A CA 1
ATOM 717 C C . ALA A 1 93 ? 12.500 6.779 2.018 1.00 97.62 93 ALA A C 1
ATOM 719 O O . ALA A 1 93 ? 12.693 6.584 3.215 1.00 97.62 93 ALA A O 1
ATOM 720 N N . ARG A 1 94 ? 13.202 7.698 1.338 1.00 97.94 94 ARG A N 1
ATOM 721 C CA . ARG A 1 94 ? 14.273 8.507 1.954 1.00 97.94 94 ARG A CA 1
ATOM 722 C C . ARG A 1 94 ? 13.766 9.360 3.114 1.00 97.94 94 ARG A C 1
ATOM 724 O O . ARG A 1 94 ? 14.437 9.441 4.137 1.00 97.94 94 ARG A O 1
ATOM 731 N N . LYS A 1 95 ? 12.589 9.981 2.979 1.00 97.81 95 LYS A N 1
ATOM 732 C CA . LYS A 1 95 ? 11.973 10.774 4.059 1.00 97.81 95 LYS A CA 1
ATOM 733 C C . LYS A 1 95 ? 11.631 9.940 5.294 1.00 97.81 95 LYS A C 1
ATOM 735 O O . LYS A 1 95 ? 11.653 10.481 6.393 1.00 97.81 95 LYS A O 1
ATOM 740 N N . LEU A 1 96 ? 11.333 8.658 5.106 1.00 96.62 96 LEU A N 1
ATOM 741 C CA . LEU A 1 96 ? 10.983 7.715 6.168 1.00 96.62 96 LEU A CA 1
ATOM 742 C C . LEU A 1 96 ? 12.170 6.864 6.650 1.00 96.62 96 LEU A C 1
ATOM 744 O O . LEU A 1 96 ? 12.000 6.062 7.560 1.00 96.62 96 LEU A O 1
ATOM 748 N N . GLY A 1 97 ? 13.361 7.006 6.055 1.00 97.31 97 GLY A N 1
ATOM 749 C CA . GLY A 1 97 ? 14.513 6.150 6.366 1.00 97.31 97 GLY A CA 1
ATOM 750 C C . GLY A 1 97 ? 14.342 4.689 5.920 1.00 97.31 97 GLY A C 1
ATOM 751 O O . GLY A 1 97 ? 14.933 3.791 6.511 1.00 97.31 97 GLY A O 1
ATOM 752 N N . MET A 1 98 ? 13.526 4.442 4.893 1.00 97.06 98 MET A N 1
ATOM 753 C CA . MET A 1 98 ? 13.195 3.116 4.356 1.00 97.06 98 MET A CA 1
ATOM 754 C C . MET A 1 98 ? 13.728 2.937 2.922 1.00 97.06 98 MET A C 1
ATOM 756 O O . MET A 1 98 ? 14.361 3.831 2.357 1.00 97.06 98 MET A O 1
ATOM 760 N N . LYS A 1 99 ? 13.466 1.772 2.315 1.00 96.62 99 LYS A N 1
ATOM 761 C CA . LYS A 1 99 ? 13.739 1.490 0.894 1.00 96.62 99 LYS A CA 1
ATOM 762 C C . LYS A 1 99 ? 12.476 1.683 0.049 1.00 96.62 99 LYS A C 1
ATOM 764 O O . LYS A 1 99 ? 11.374 1.491 0.553 1.00 96.62 99 LYS A O 1
ATOM 769 N N . SER A 1 100 ? 12.645 2.067 -1.219 1.00 96.25 100 SER A N 1
ATOM 770 C CA . SER A 1 100 ? 11.533 2.142 -2.179 1.00 96.25 100 SER A CA 1
ATOM 771 C C . SER A 1 100 ? 10.899 0.764 -2.360 1.00 96.25 100 SER A C 1
ATOM 773 O O . SER A 1 100 ? 11.608 -0.243 -2.349 1.00 96.25 100 SER A O 1
ATOM 775 N N . THR A 1 101 ? 9.582 0.730 -2.547 1.00 95.38 101 THR A N 1
ATOM 776 C CA . THR A 1 101 ? 8.836 -0.498 -2.853 1.00 95.38 101 THR A CA 1
ATOM 777 C C . THR A 1 101 ? 8.418 -0.560 -4.320 1.00 95.38 101 THR A C 1
ATOM 779 O O . THR A 1 101 ? 7.615 -1.410 -4.683 1.00 95.38 101 THR A O 1
ATOM 782 N N . GLY A 1 102 ? 8.928 0.337 -5.170 1.00 94.50 102 GLY A N 1
ATOM 783 C CA . GLY A 1 102 ? 8.606 0.355 -6.598 1.00 94.50 102 GLY A CA 1
ATOM 784 C C . GLY A 1 102 ? 7.242 0.966 -6.915 1.00 94.50 102 GLY A C 1
ATOM 785 O O . GLY A 1 102 ? 6.583 0.525 -7.847 1.00 94.50 102 GLY A O 1
ATOM 786 N N . HIS A 1 103 ? 6.788 1.943 -6.125 1.00 94.75 103 HIS A N 1
ATOM 787 C CA . HIS A 1 103 ? 5.452 2.540 -6.244 1.00 94.75 103 HIS A CA 1
ATOM 788 C C . HIS A 1 103 ? 5.477 3.998 -6.738 1.00 94.75 103 HIS A C 1
ATOM 790 O O . HIS A 1 103 ? 4.615 4.806 -6.384 1.00 94.75 103 HIS A O 1
ATOM 796 N N . ALA A 1 104 ? 6.474 4.375 -7.545 1.00 91.56 104 ALA A N 1
ATOM 797 C CA . ALA A 1 104 ? 6.477 5.668 -8.222 1.00 91.56 104 ALA A CA 1
ATOM 798 C C . ALA A 1 104 ? 5.628 5.654 -9.508 1.00 91.56 104 ALA A C 1
ATOM 800 O O . ALA A 1 104 ? 5.949 4.980 -10.485 1.00 91.56 104 ALA A O 1
ATOM 801 N N . GLY A 1 105 ? 4.576 6.475 -9.539 1.00 80.50 105 GLY A N 1
ATOM 802 C CA . GLY A 1 105 ? 3.688 6.643 -10.695 1.00 80.50 105 GLY A CA 1
ATOM 803 C C . GLY A 1 105 ? 2.331 5.955 -10.536 1.00 80.50 105 GLY A C 1
ATOM 804 O O . GLY A 1 105 ? 2.123 5.148 -9.636 1.00 80.50 105 GLY A O 1
ATOM 805 N N . ALA A 1 106 ? 1.378 6.319 -11.398 1.00 61.53 106 ALA A N 1
ATOM 806 C CA . ALA A 1 106 ? -0.015 5.877 -11.285 1.00 61.53 106 ALA A CA 1
ATOM 807 C C . ALA A 1 106 ? -0.245 4.419 -11.726 1.00 61.53 106 ALA A C 1
ATOM 809 O O . ALA A 1 106 ? -1.208 3.799 -11.284 1.00 61.53 106 ALA A O 1
ATOM 810 N N . SER A 1 107 ? 0.619 3.876 -12.591 1.00 56.38 107 SER A N 1
ATOM 811 C CA . SER A 1 107 ? 0.456 2.539 -13.172 1.00 56.38 107 SER A CA 1
ATOM 812 C C . SER A 1 107 ? 0.687 1.418 -12.162 1.00 56.38 107 SER A C 1
ATOM 814 O O . SER A 1 107 ? -0.086 0.469 -12.152 1.00 56.38 107 SER A O 1
ATOM 816 N N . THR A 1 108 ? 1.685 1.530 -11.281 1.00 55.53 108 THR A N 1
ATOM 817 C CA . THR A 1 108 ? 2.043 0.453 -10.341 1.00 55.53 108 THR A CA 1
ATOM 818 C C . THR A 1 108 ? 0.894 0.110 -9.387 1.00 55.53 108 THR A C 1
ATOM 820 O O . THR A 1 108 ? 0.579 -1.050 -9.153 1.00 55.53 108 THR A O 1
ATOM 823 N N . THR A 1 109 ? 0.176 1.126 -8.920 1.00 54.56 109 THR A N 1
ATOM 824 C CA . THR A 1 109 ? -0.881 0.996 -7.912 1.00 54.56 109 THR A CA 1
ATOM 825 C C . THR A 1 109 ? -2.140 0.260 -8.403 1.00 54.56 109 THR A C 1
ATOM 827 O O . THR A 1 109 ? -2.957 -0.179 -7.596 1.00 54.56 109 THR A O 1
ATOM 830 N N . GLY A 1 110 ? -2.326 0.116 -9.720 1.00 56.03 110 GLY A N 1
ATOM 831 C CA . GLY A 1 110 ? -3.512 -0.512 -10.314 1.00 56.03 110 GLY A CA 1
ATOM 832 C C . GLY A 1 110 ? -3.507 -2.046 -10.314 1.00 56.03 110 GLY A C 1
ATOM 833 O O . GLY A 1 110 ? -4.482 -2.645 -10.758 1.00 56.03 110 GLY A O 1
ATOM 834 N N . ALA A 1 111 ? -2.430 -2.689 -9.851 1.00 59.06 111 ALA A N 1
ATOM 835 C CA . ALA A 1 111 ? -2.265 -4.146 -9.871 1.00 59.06 111 ALA A CA 1
ATOM 836 C C . ALA A 1 111 ? -2.738 -4.854 -8.583 1.00 59.06 111 ALA A C 1
ATOM 838 O O . ALA A 1 111 ? -2.338 -5.994 -8.335 1.00 59.06 111 ALA A O 1
ATOM 839 N N . LEU A 1 112 ? -3.558 -4.185 -7.763 1.00 67.19 112 LEU A N 1
ATOM 840 C CA . LEU A 1 112 ? -4.038 -4.711 -6.486 1.00 67.19 112 LEU A CA 1
ATOM 841 C C . LEU A 1 112 ? -5.297 -5.564 -6.645 1.00 67.19 112 LEU A C 1
ATOM 843 O O . LEU A 1 112 ? -6.288 -5.138 -7.237 1.00 67.19 112 LEU A O 1
ATOM 847 N N . THR A 1 113 ? -5.273 -6.747 -6.046 1.00 68.69 113 THR A N 1
ATOM 848 C CA . THR A 1 113 ? -6.380 -7.700 -6.010 1.00 68.69 113 THR A CA 1
ATOM 849 C C . THR A 1 113 ? -6.666 -8.098 -4.571 1.00 68.69 113 THR A C 1
ATOM 851 O O . THR A 1 113 ? -5.771 -8.543 -3.857 1.00 68.69 113 THR A O 1
ATOM 854 N N . ALA A 1 114 ? -7.917 -7.944 -4.141 1.00 66.75 114 ALA A N 1
ATOM 855 C CA . ALA A 1 114 ? -8.372 -8.448 -2.852 1.00 66.75 114 ALA A CA 1
ATOM 856 C C . ALA A 1 114 ? -8.833 -9.905 -3.002 1.00 66.75 114 ALA A C 1
ATOM 858 O O . ALA A 1 114 ? -9.646 -10.205 -3.878 1.00 66.75 114 ALA A O 1
ATOM 859 N N . ALA A 1 115 ? -8.325 -10.782 -2.144 1.00 60.66 115 ALA A N 1
ATOM 860 C CA . ALA A 1 115 ? -8.771 -12.157 -1.983 1.00 60.66 115 ALA A CA 1
ATOM 861 C C . ALA A 1 115 ? -9.425 -12.301 -0.602 1.00 60.66 115 ALA A C 1
ATOM 863 O O . ALA A 1 115 ? -8.896 -11.810 0.399 1.00 60.66 115 ALA A O 1
ATOM 864 N N . ALA A 1 116 ? -10.596 -12.931 -0.584 1.00 50.19 116 ALA A N 1
ATOM 865 C CA . ALA A 1 116 ? -11.424 -13.193 0.587 1.00 50.19 116 ALA A CA 1
ATOM 866 C C . ALA A 1 116 ? -11.612 -14.699 0.763 1.00 50.19 116 ALA A C 1
ATOM 868 O O . ALA A 1 116 ? -11.680 -15.388 -0.284 1.00 50.19 116 ALA A O 1
#

Radius of gyration: 14.54 Å; Cα contacts (8 Å, |Δi|>4): 213; chains: 1; bounding box: 46×28×34 Å

Nearest PDB structures (foldseek):
  5nja-assembly2_D  TM=9.851E-01  e=7.040E-18  Escherichia coli str. K-12 substr. MG1655
  3tv9-assembly1_A-2  TM=9.856E-01  e=6.574E-18  Shigella flexneri
  3qtd-assembly2_B  TM=9.832E-01  e=1.829E-12  Pseudomonas aeruginosa
  1vpb-assembly1_A-2  TM=9.524E-01  e=5.391E-10  Bacteroides thetaiotaomicron VPI-5482
  1vl4-assembly1_B  TM=9.150E-01  e=8.351E-09  Thermotoga maritima MSB8

Organism: Klebsiella pneumoniae (NCBI:txid573)

Secondary structure (DSSP, 8-state):
--------HHHHHHHHHHHHHHHBHHHHHTT-STTTT-TTSB-S-TT-EEEE-TT-TT-TT--SB-TTSPBP--EEEEETTEE---B--HHHHHHHT----S--STTGGGGEEEE-